Protein AF-A0A950Q4M3-F1 (afdb_monomer_lite)

Foldseek 3Di:
DDDDDLVPDDPLVNVLVVLPPQKDKDKDKDKDKDKDWDDPCPPQVQWDKTKIWIWMWIKIKIFIAGNNDGSDIDIDTGRIDIDIDIDGPNPPPVVVVVVVVVVVVVVPDD

pLDDT: mean 78.78, std 18.36, range [37.31, 98.12]

Radius of gyration: 25.43 Å; chains: 1; bounding box: 55×51×55 Å

Sequence (110 aa):
RESIKYDTLAKPVRDCIEAQERCQAYVFHPGRLTTTRSGDFFMDFLGFNRVTTDVGWSADIVFLVQDNKVVYKVISGKPYIAEVHNVRQPLGPLQDFSNAIAAASMGAKL

Structure (mmCIF, N/CA/C/O backbone):
data_AF-A0A950Q4M3-F1
#
_entry.id   AF-A0A950Q4M3-F1
#
loop_
_atom_site.group_PDB
_atom_site.id
_atom_site.type_symbol
_atom_site.label_atom_id
_atom_site.label_alt_id
_atom_site.label_comp_id
_atom_site.label_asym_id
_atom_site.label_entity_id
_atom_site.label_seq_id
_atom_site.pdbx_PDB_ins_code
_atom_site.Cartn_x
_atom_site.Cartn_y
_atom_site.Cartn_z
_atom_site.occupancy
_atom_site.B_iso_or_equiv
_atom_site.auth_seq_id
_atom_site.auth_comp_id
_atom_site.auth_asym_id
_atom_site.auth_atom_id
_atom_site.pdbx_PDB_model_num
ATOM 1 N N . ARG A 1 1 ? -12.501 18.259 -6.088 1.00 51.25 1 ARG A N 1
ATOM 2 C CA . ARG A 1 1 ? -12.200 17.087 -5.233 1.00 51.25 1 ARG A CA 1
ATOM 3 C C . ARG A 1 1 ? -13.484 16.756 -4.497 1.00 51.25 1 ARG A C 1
ATOM 5 O O . ARG A 1 1 ? -13.922 17.595 -3.723 1.00 51.25 1 ARG A O 1
ATOM 12 N N . GLU A 1 2 ? -14.121 15.629 -4.798 1.00 72.94 2 GLU A N 1
ATOM 13 C CA . GLU A 1 2 ? -15.258 15.161 -4.000 1.00 72.94 2 GLU A CA 1
ATOM 14 C C . GLU A 1 2 ? -14.753 14.707 -2.628 1.00 72.94 2 GLU A C 1
ATOM 16 O O . GLU A 1 2 ? -13.717 14.046 -2.532 1.00 72.94 2 GLU A O 1
ATOM 21 N N . SER A 1 3 ? -15.438 15.118 -1.563 1.00 77.81 3 SER A N 1
ATOM 22 C CA . SER A 1 3 ? -15.170 14.632 -0.214 1.00 77.81 3 SER A CA 1
ATOM 23 C C . SER A 1 3 ? -15.847 13.278 -0.027 1.00 77.81 3 SER A C 1
ATOM 25 O O . SER A 1 3 ? -17.038 13.117 -0.296 1.00 77.81 3 SER A O 1
ATOM 27 N N . ILE A 1 4 ? -15.089 12.288 0.441 1.00 84.75 4 ILE A N 1
ATOM 28 C CA . ILE A 1 4 ? -15.653 10.988 0.808 1.00 84.75 4 ILE A CA 1
ATOM 29 C C . ILE A 1 4 ? -16.445 11.180 2.103 1.00 84.75 4 ILE A C 1
ATOM 31 O O . ILE A 1 4 ? -15.909 11.688 3.090 1.00 84.75 4 ILE A O 1
ATOM 35 N N . LYS A 1 5 ? -17.724 10.798 2.099 1.00 92.12 5 LYS A N 1
ATOM 36 C CA . LYS A 1 5 ? -18.571 10.884 3.292 1.00 92.12 5 LYS A CA 1
ATOM 37 C C . LYS A 1 5 ? -18.307 9.699 4.223 1.00 92.12 5 LYS A C 1
ATOM 39 O O . LYS A 1 5 ? -18.087 8.580 3.763 1.00 92.12 5 LYS A O 1
ATOM 44 N N . TYR A 1 6 ? -18.350 9.937 5.531 1.00 91.25 6 TYR A N 1
ATOM 45 C CA . TYR A 1 6 ? -18.034 8.924 6.545 1.00 91.25 6 TYR A CA 1
ATOM 46 C C . TYR A 1 6 ? -18.919 7.670 6.450 1.00 91.25 6 TYR A C 1
ATOM 48 O O . TYR A 1 6 ? -18.431 6.547 6.544 1.00 91.25 6 TYR A O 1
ATOM 56 N N . ASP A 1 7 ? -20.213 7.851 6.202 1.00 92.00 7 ASP A N 1
ATOM 57 C CA . ASP A 1 7 ? -21.213 6.790 6.055 1.00 92.00 7 ASP A CA 1
ATOM 58 C C . ASP A 1 7 ? -20.939 5.853 4.867 1.00 92.00 7 ASP A C 1
ATOM 60 O O . ASP A 1 7 ? -21.266 4.667 4.927 1.00 92.00 7 ASP A O 1
ATOM 64 N N . THR A 1 8 ? -20.274 6.355 3.823 1.00 94.69 8 THR A N 1
ATOM 65 C CA . THR A 1 8 ? -19.902 5.567 2.635 1.00 94.69 8 THR A CA 1
ATOM 66 C C . THR A 1 8 ? -18.668 4.688 2.831 1.00 94.69 8 THR A C 1
ATOM 68 O O . THR A 1 8 ? -18.412 3.800 2.017 1.00 94.69 8 THR A O 1
ATOM 71 N N . LEU A 1 9 ? -17.904 4.891 3.909 1.00 93.69 9 LEU A N 1
ATOM 72 C CA . LEU A 1 9 ? -16.736 4.065 4.214 1.00 93.69 9 LEU A CA 1
ATOM 73 C C . LEU A 1 9 ? -17.161 2.634 4.547 1.00 93.69 9 LEU A C 1
ATOM 75 O O . LEU A 1 9 ? -18.226 2.411 5.115 1.00 93.69 9 LEU A O 1
ATOM 79 N N . ALA A 1 10 ? -16.311 1.649 4.258 1.00 94.50 10 ALA A N 1
ATOM 80 C CA . ALA A 1 10 ? -16.569 0.275 4.679 1.00 94.50 10 ALA A CA 1
ATOM 81 C C . ALA A 1 10 ? -16.706 0.198 6.211 1.00 94.50 10 ALA A C 1
ATOM 83 O O . ALA A 1 10 ? -15.979 0.875 6.939 1.00 94.50 10 ALA A O 1
ATOM 84 N N . LYS A 1 11 ? -17.610 -0.655 6.713 1.00 96.12 11 LYS A N 1
ATOM 85 C CA . LYS A 1 11 ? -17.865 -0.782 8.159 1.00 96.12 11 LYS A CA 1
ATOM 86 C C . LYS A 1 11 ? -16.577 -0.960 8.992 1.00 96.12 11 LYS A C 1
ATOM 88 O O . LYS A 1 11 ? -16.423 -0.197 9.938 1.00 96.12 11 LYS A O 1
ATOM 93 N N . PRO A 1 12 ? -15.618 -1.837 8.625 1.00 95.62 12 PRO A N 1
ATOM 94 C CA . PRO A 1 12 ? -14.378 -1.993 9.393 1.00 95.62 12 PRO A CA 1
ATOM 95 C C . PRO A 1 12 ? -13.512 -0.726 9.458 1.00 95.62 12 PRO A C 1
ATOM 97 O O . PRO A 1 12 ? -12.764 -0.535 10.410 1.00 95.62 12 PRO A O 1
ATOM 100 N N . VAL A 1 13 ? -13.606 0.152 8.453 1.00 96.50 13 VAL A N 1
ATOM 101 C CA . VAL A 1 13 ? -12.895 1.438 8.438 1.00 96.50 13 VAL A CA 1
ATOM 102 C C . VAL A 1 13 ? -13.523 2.397 9.444 1.00 96.50 13 VAL A C 1
ATOM 104 O O . VAL A 1 13 ? -12.802 3.025 10.211 1.00 96.50 13 VAL A O 1
ATOM 107 N N . ARG A 1 14 ? -14.859 2.475 9.481 1.00 96.88 14 ARG A N 1
ATOM 108 C CA . ARG A 1 14 ? -15.586 3.276 10.479 1.00 96.88 14 ARG A CA 1
ATOM 109 C C . ARG A 1 14 ? -15.318 2.776 11.897 1.00 96.88 14 ARG A C 1
ATOM 111 O O . ARG A 1 14 ? -14.915 3.558 12.748 1.00 96.88 14 ARG A O 1
ATOM 118 N N . ASP A 1 15 ? -15.424 1.462 12.106 1.00 96.50 15 ASP A N 1
ATOM 119 C CA . ASP A 1 15 ? -15.143 0.825 13.398 1.00 96.50 15 ASP A CA 1
ATOM 120 C C . ASP A 1 15 ? -13.703 1.128 13.875 1.00 96.50 15 ASP A C 1
ATOM 122 O O . ASP A 1 15 ? -13.469 1.379 15.055 1.00 96.50 15 ASP A O 1
ATOM 126 N N . CYS A 1 16 ? -12.728 1.140 12.956 1.00 96.62 16 CYS A N 1
ATOM 127 C CA . CYS A 1 16 ? -11.338 1.491 13.251 1.00 96.62 16 CYS A CA 1
ATOM 128 C C . CYS A 1 16 ? -11.174 2.969 13.646 1.00 96.62 16 CYS A C 1
ATOM 130 O O . CYS A 1 16 ? -10.477 3.265 14.614 1.00 96.62 16 CYS A O 1
ATOM 132 N N . ILE A 1 17 ? -11.841 3.890 12.939 1.00 96.06 17 ILE A N 1
ATOM 133 C CA . ILE A 1 17 ? -11.838 5.325 13.269 1.00 96.06 17 ILE A CA 1
ATOM 134 C C . ILE A 1 17 ? -12.428 5.552 14.670 1.00 96.06 17 ILE A C 1
ATOM 136 O O . ILE A 1 17 ? -11.858 6.294 15.468 1.00 96.06 17 ILE A O 1
ATOM 140 N N . GLU A 1 18 ? -13.529 4.873 14.996 1.00 96.56 18 GLU A N 1
ATOM 141 C CA . GLU A 1 18 ? -14.175 4.934 16.315 1.00 96.56 18 GLU A CA 1
ATOM 142 C C . GLU A 1 18 ? -13.318 4.318 17.431 1.00 96.56 18 GLU A C 1
ATOM 144 O O . GLU A 1 18 ? -13.389 4.750 18.580 1.00 96.56 18 GLU A O 1
ATOM 149 N N . ALA A 1 19 ? -12.478 3.332 17.107 1.00 96.94 19 ALA A N 1
ATOM 150 C CA . ALA A 1 19 ? -11.594 2.668 18.060 1.00 96.94 19 ALA A CA 1
ATOM 151 C C . ALA A 1 19 ? -10.345 3.479 18.449 1.00 96.94 19 ALA A C 1
ATOM 153 O O . ALA A 1 19 ? -9.673 3.103 19.415 1.00 96.94 19 ALA A O 1
ATOM 154 N N . GLN A 1 20 ? -10.055 4.575 17.738 1.00 95.50 20 GLN A N 1
ATOM 155 C CA . GLN A 1 20 ? -8.952 5.499 18.022 1.00 95.50 20 GLN A CA 1
ATOM 156 C C . GLN A 1 20 ? -7.610 4.765 18.201 1.00 95.50 20 GLN A C 1
ATOM 158 O O . GLN A 1 20 ? -7.216 3.997 17.331 1.00 95.50 20 GLN A O 1
ATOM 163 N N . GLU A 1 21 ? -6.913 4.959 19.325 1.00 96.31 21 GLU A N 1
ATOM 164 C CA . GLU A 1 21 ? -5.575 4.405 19.591 1.00 96.31 21 GLU A CA 1
ATOM 165 C C . GLU A 1 21 ? -5.509 2.872 19.543 1.00 96.31 21 GLU A C 1
ATOM 167 O O . GLU A 1 21 ? -4.439 2.304 19.316 1.00 96.31 21 GLU A O 1
ATOM 172 N N . ARG A 1 22 ? -6.650 2.187 19.712 1.00 97.00 22 ARG A N 1
ATOM 173 C CA . ARG A 1 22 ? -6.726 0.724 19.595 1.00 97.00 22 ARG A CA 1
ATOM 174 C C . ARG A 1 22 ? -6.675 0.233 18.153 1.00 97.00 22 ARG A C 1
ATOM 176 O O . ARG A 1 22 ? -6.523 -0.970 17.949 1.00 97.00 22 ARG A O 1
ATOM 183 N N . CYS A 1 23 ? -6.825 1.121 17.169 1.00 97.88 23 CYS A N 1
ATOM 184 C CA . CYS A 1 23 ? -6.710 0.786 15.759 1.00 97.88 23 CYS A CA 1
ATOM 185 C C . CYS A 1 23 ? -5.598 1.585 15.073 1.00 97.88 23 CYS A C 1
ATOM 187 O O . CYS A 1 23 ? -5.589 2.813 15.073 1.00 97.88 23 CYS A O 1
ATOM 189 N N . GLN A 1 24 ? -4.667 0.876 14.440 1.00 97.62 24 GLN A N 1
ATOM 190 C CA . GLN A 1 24 ? -3.540 1.464 13.725 1.00 97.62 24 GLN A CA 1
ATOM 191 C C . GLN A 1 24 ? -3.597 1.110 12.242 1.00 97.62 24 GLN A C 1
ATOM 193 O O . GLN A 1 24 ? -3.908 -0.023 11.866 1.00 97.62 24 GLN A O 1
ATOM 198 N N . ALA A 1 25 ? -3.277 2.087 11.395 1.00 96.44 25 ALA A N 1
ATOM 199 C CA . ALA A 1 25 ? -3.130 1.886 9.962 1.00 96.44 25 ALA A CA 1
ATOM 200 C C . ALA A 1 25 ? -1.653 1.673 9.613 1.00 96.44 25 ALA A C 1
ATOM 202 O O . ALA A 1 25 ? -0.813 2.522 9.908 1.00 96.44 25 ALA A O 1
ATOM 203 N N . TYR A 1 26 ? -1.347 0.567 8.941 1.00 97.19 26 TYR A N 1
ATOM 204 C CA . TYR A 1 26 ? -0.032 0.306 8.366 1.00 97.19 26 TYR A CA 1
ATOM 205 C C . TYR A 1 26 ? -0.104 0.453 6.853 1.00 97.19 26 TYR A C 1
ATOM 207 O O . TYR A 1 26 ? -0.957 -0.163 6.209 1.00 97.19 26 TYR A O 1
ATOM 215 N N . VAL A 1 27 ? 0.797 1.257 6.296 1.00 96.62 27 VAL A N 1
ATOM 216 C CA . VAL A 1 27 ? 0.864 1.543 4.862 1.00 96.62 27 VAL A CA 1
ATOM 217 C C . VAL A 1 27 ? 2.193 1.039 4.315 1.00 96.62 27 VAL A C 1
ATOM 219 O O . VAL A 1 27 ? 3.248 1.332 4.875 1.00 96.62 27 VAL A O 1
ATOM 222 N N . PHE A 1 28 ? 2.140 0.283 3.222 1.00 96.81 28 PHE A N 1
ATOM 223 C CA . PHE A 1 28 ? 3.311 -0.262 2.545 1.00 96.81 28 PHE A CA 1
ATOM 224 C C . PHE A 1 28 ? 3.277 0.092 1.062 1.00 96.81 28 PHE A C 1
ATOM 226 O O . PHE A 1 28 ? 2.231 -0.002 0.420 1.00 96.81 28 PHE A O 1
ATOM 233 N N . HIS A 1 29 ? 4.453 0.405 0.520 1.00 96.50 29 HIS A N 1
ATOM 234 C CA . HIS A 1 29 ? 4.657 0.717 -0.895 1.00 96.50 29 HIS A CA 1
ATOM 235 C C . HIS A 1 29 ? 5.719 -0.205 -1.521 1.00 96.50 29 HIS A C 1
ATOM 237 O O . HIS A 1 29 ? 6.781 0.270 -1.933 1.00 96.50 29 HIS A O 1
ATOM 243 N N . PRO A 1 30 ? 5.532 -1.540 -1.522 1.00 95.25 30 PRO A N 1
ATOM 244 C CA . PRO A 1 30 ? 6.492 -2.435 -2.148 1.00 95.25 30 PRO A CA 1
ATOM 245 C C . PRO A 1 30 ? 6.473 -2.275 -3.669 1.00 95.25 30 PRO A C 1
ATOM 247 O O . PRO A 1 30 ? 5.431 -2.128 -4.302 1.00 95.25 30 PRO A O 1
ATOM 250 N N . GLY A 1 31 ? 7.643 -2.371 -4.28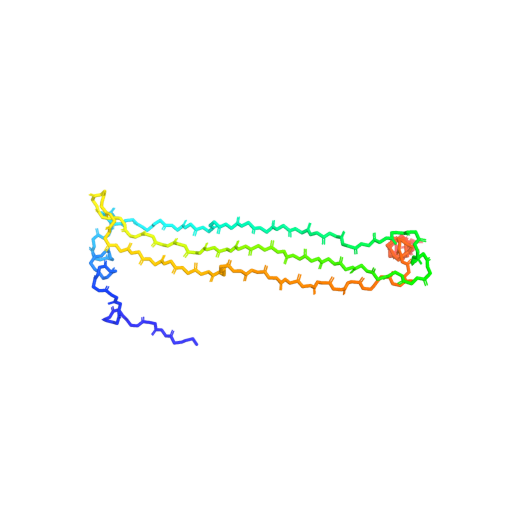0 1.00 92.81 31 GLY A N 1
ATOM 251 C CA . GLY A 1 31 ? 7.762 -2.360 -5.725 1.00 92.81 31 GLY A CA 1
ATOM 252 C C . GLY A 1 31 ? 9.165 -2.722 -6.158 1.00 92.81 31 GLY A C 1
ATOM 253 O O . GLY A 1 31 ? 10.119 -2.655 -5.380 1.00 92.81 31 GLY A O 1
ATOM 254 N N . ARG A 1 32 ? 9.286 -3.116 -7.421 1.00 91.62 32 ARG A N 1
ATOM 255 C CA . ARG A 1 32 ? 10.572 -3.334 -8.067 1.00 91.62 32 ARG A CA 1
ATOM 256 C C . ARG A 1 32 ? 10.513 -2.766 -9.468 1.00 91.62 32 ARG A C 1
ATOM 258 O O . ARG A 1 32 ? 9.711 -3.217 -10.278 1.00 91.62 32 ARG A O 1
ATOM 265 N N . LEU A 1 33 ? 11.407 -1.827 -9.745 1.00 89.69 33 LEU A N 1
ATOM 266 C CA . LEU A 1 33 ? 11.654 -1.302 -11.078 1.00 89.69 33 LEU A CA 1
ATOM 267 C C . LEU A 1 33 ? 13.052 -1.737 -11.511 1.00 89.69 33 LEU A C 1
ATOM 269 O O . LEU A 1 33 ? 13.996 -1.704 -10.722 1.00 89.69 33 LEU A O 1
ATOM 273 N N . THR A 1 34 ? 13.179 -2.216 -12.738 1.00 84.19 34 THR A N 1
ATOM 274 C CA . THR A 1 34 ? 14.453 -2.568 -13.357 1.00 84.19 34 THR A CA 1
ATOM 275 C C . THR A 1 34 ? 14.580 -1.786 -14.646 1.00 84.19 34 THR A C 1
ATOM 277 O O . THR A 1 34 ? 13.784 -1.946 -15.569 1.00 84.19 34 THR A O 1
ATOM 280 N N . THR A 1 35 ? 15.603 -0.946 -14.689 1.00 79.62 35 THR A N 1
ATOM 281 C CA . THR A 1 35 ? 15.923 -0.115 -15.840 1.00 79.62 35 THR A CA 1
ATOM 282 C C . THR A 1 35 ? 16.968 -0.824 -16.684 1.00 79.62 35 THR A C 1
ATOM 284 O O . THR A 1 35 ? 18.083 -1.076 -16.227 1.00 79.62 35 THR A O 1
ATOM 287 N N . THR A 1 36 ? 16.623 -1.141 -17.927 1.00 74.62 36 THR A N 1
ATOM 288 C CA . THR A 1 36 ? 17.568 -1.684 -18.907 1.00 74.62 36 THR A CA 1
ATOM 289 C C . THR A 1 36 ? 17.871 -0.624 -19.954 1.00 74.62 36 THR A C 1
ATOM 291 O O . THR A 1 36 ? 16.974 -0.060 -20.581 1.00 74.62 36 THR A O 1
ATOM 294 N N . ARG A 1 37 ? 19.158 -0.315 -20.131 1.00 65.62 37 ARG A N 1
ATOM 295 C CA . ARG A 1 37 ? 19.620 0.599 -21.177 1.00 65.62 37 ARG A CA 1
ATOM 296 C C . ARG A 1 37 ? 19.982 -0.226 -22.402 1.00 65.62 37 ARG A C 1
ATOM 298 O O . ARG A 1 37 ? 20.965 -0.959 -22.369 1.00 65.62 37 ARG A O 1
ATOM 305 N N . SER A 1 38 ? 19.208 -0.080 -23.471 1.00 61.06 38 SER A N 1
ATOM 306 C CA . SER A 1 38 ? 19.539 -0.672 -24.765 1.00 61.06 38 SER A CA 1
ATOM 307 C C . SER A 1 38 ? 20.219 0.390 -25.624 1.00 61.06 38 SER A C 1
ATOM 309 O O . SER A 1 38 ? 19.638 1.436 -25.911 1.00 61.06 38 SER A O 1
ATOM 311 N N . GLY A 1 39 ? 21.478 0.156 -25.988 1.00 55.88 39 GLY A N 1
ATOM 312 C CA . GLY A 1 39 ? 22.234 1.042 -26.867 1.00 55.88 39 GLY A CA 1
ATOM 313 C C . GLY A 1 39 ? 23.606 0.465 -27.181 1.00 55.88 39 GLY A C 1
ATOM 314 O O . GLY A 1 39 ? 24.450 0.362 -26.292 1.00 55.88 39 GLY A O 1
ATOM 315 N N . ASP A 1 40 ? 23.810 0.097 -28.442 1.00 55.72 40 ASP A N 1
ATOM 316 C CA . ASP A 1 40 ? 25.115 -0.257 -28.984 1.00 55.72 40 ASP A CA 1
ATOM 317 C C . ASP A 1 40 ? 25.890 1.049 -29.202 1.00 55.72 40 ASP A C 1
ATOM 319 O O . ASP A 1 40 ? 25.688 1.770 -30.178 1.00 55.72 40 ASP A O 1
ATOM 323 N N . PHE A 1 41 ? 26.702 1.433 -28.216 1.00 52.31 41 PHE A N 1
ATOM 324 C CA . PHE A 1 41 ? 27.418 2.714 -28.204 1.00 52.31 41 PHE A CA 1
ATOM 325 C C . PHE A 1 41 ? 28.327 2.930 -29.429 1.00 52.31 41 PHE A C 1
ATOM 327 O O . PHE A 1 41 ? 28.725 4.067 -29.676 1.00 52.31 41 PHE A O 1
ATOM 334 N N . PHE A 1 42 ? 28.664 1.878 -30.184 1.00 52.75 42 PHE A N 1
ATOM 335 C CA . PHE A 1 42 ? 29.642 1.951 -31.270 1.00 52.75 42 PHE A CA 1
ATOM 336 C C . PHE A 1 42 ? 29.038 2.139 -32.669 1.00 52.75 42 PHE A C 1
ATOM 338 O O . PHE A 1 42 ? 29.709 2.722 -33.517 1.00 52.75 42 PHE A O 1
ATOM 345 N N . MET A 1 43 ? 27.787 1.737 -32.921 1.00 52.66 43 MET A N 1
ATOM 346 C CA . MET A 1 43 ? 27.171 1.871 -34.258 1.00 52.66 43 MET A CA 1
ATOM 347 C C . MET A 1 43 ? 26.450 3.213 -34.490 1.00 52.66 43 MET A C 1
ATOM 349 O O . MET A 1 43 ? 26.140 3.540 -35.630 1.00 52.66 43 MET A O 1
ATOM 353 N N . ASP A 1 44 ? 26.246 4.016 -33.438 1.00 49.44 44 ASP A N 1
ATOM 354 C CA . ASP A 1 44 ? 25.409 5.233 -33.460 1.00 49.44 44 ASP A CA 1
ATOM 355 C C . ASP A 1 44 ? 26.156 6.526 -33.065 1.00 49.44 44 ASP A C 1
ATOM 357 O O . ASP A 1 44 ? 25.536 7.541 -32.733 1.00 49.44 44 ASP A O 1
ATOM 361 N N . PHE A 1 45 ? 27.494 6.547 -33.128 1.00 53.50 45 PHE A N 1
ATOM 362 C CA . PHE A 1 45 ? 28.317 7.701 -32.707 1.00 53.50 45 PHE A CA 1
ATOM 363 C C . PHE A 1 45 ? 28.081 9.000 -33.519 1.00 53.50 45 PHE A C 1
ATOM 365 O O . PHE A 1 45 ? 28.691 10.029 -33.243 1.00 53.50 45 PHE A O 1
ATOM 372 N N . LEU A 1 46 ? 27.163 8.988 -34.492 1.00 57.22 46 LEU A N 1
ATOM 373 C CA . LEU A 1 46 ? 26.740 10.152 -35.275 1.00 57.22 46 LEU A CA 1
ATOM 374 C C . LEU A 1 46 ? 25.251 10.541 -35.068 1.00 57.22 46 LEU A C 1
ATOM 376 O O . LEU A 1 46 ? 24.773 11.440 -35.754 1.00 57.22 46 LEU A O 1
ATOM 380 N N . GLY A 1 47 ? 24.509 9.915 -34.133 1.00 52.97 47 GLY A N 1
ATOM 381 C CA . GLY A 1 47 ? 23.046 10.088 -34.011 1.00 52.97 47 GLY A CA 1
ATOM 382 C C . GLY A 1 47 ? 22.412 9.713 -32.660 1.00 52.97 47 GLY A C 1
ATOM 383 O O . GLY A 1 47 ? 21.378 9.055 -32.634 1.00 52.97 47 GLY A O 1
ATOM 384 N N . PHE A 1 48 ? 23.021 10.142 -31.550 1.00 58.47 48 PHE A N 1
ATOM 385 C CA . PHE A 1 48 ? 22.684 9.912 -30.129 1.00 58.47 48 PHE A CA 1
ATOM 386 C C . PHE A 1 48 ? 21.191 9.718 -29.743 1.00 58.47 48 PHE A C 1
ATOM 388 O O . PHE A 1 48 ? 20.553 10.603 -29.157 1.00 58.47 48 PHE A O 1
ATOM 395 N N . ASN A 1 49 ? 20.658 8.514 -29.963 1.00 58.31 49 ASN A N 1
ATOM 396 C CA . ASN A 1 49 ? 19.382 8.050 -29.415 1.00 58.31 49 ASN A CA 1
ATOM 397 C C . ASN A 1 49 ? 19.650 7.110 -28.228 1.00 58.31 49 ASN A C 1
ATOM 399 O O . ASN A 1 49 ? 20.274 6.064 -28.378 1.00 58.31 49 ASN A O 1
ATOM 403 N N . ARG A 1 50 ? 19.179 7.461 -27.027 1.00 62.75 50 ARG A N 1
ATOM 404 C CA . ARG A 1 50 ? 19.235 6.597 -25.839 1.00 62.75 50 ARG A CA 1
ATOM 405 C C . ARG A 1 50 ? 17.850 6.004 -25.601 1.00 62.75 50 ARG A C 1
ATOM 407 O O . ARG A 1 50 ? 16.926 6.738 -25.261 1.00 62.75 50 ARG A O 1
ATOM 414 N N . VAL A 1 51 ? 17.719 4.687 -25.762 1.00 64.44 51 VAL A N 1
ATOM 415 C CA . VAL A 1 51 ? 16.502 3.952 -25.397 1.00 64.44 51 VAL A CA 1
ATOM 416 C C . VAL A 1 51 ? 16.701 3.337 -24.017 1.00 64.44 51 VAL A C 1
ATOM 418 O O . VAL A 1 51 ? 17.564 2.481 -23.808 1.00 64.44 51 VAL A O 1
ATOM 421 N N . THR A 1 52 ? 15.899 3.790 -23.066 1.00 70.88 52 THR A N 1
ATOM 422 C CA . THR A 1 52 ? 15.832 3.230 -21.720 1.00 70.88 52 THR A CA 1
ATOM 423 C C . THR A 1 52 ? 14.485 2.539 -21.570 1.00 70.88 52 THR A C 1
ATOM 425 O O . THR A 1 52 ? 13.454 3.161 -21.809 1.00 70.88 52 THR A O 1
ATOM 428 N N . THR A 1 53 ? 14.486 1.267 -21.185 1.00 76.88 53 THR A N 1
ATOM 429 C CA . THR A 1 53 ? 13.257 0.513 -20.923 1.00 76.88 53 THR A CA 1
ATOM 430 C C . THR A 1 53 ? 13.173 0.203 -19.438 1.00 76.88 53 THR A C 1
ATOM 432 O O . THR A 1 53 ? 14.014 -0.527 -18.903 1.00 76.88 53 THR A O 1
ATOM 435 N N . ASP A 1 54 ? 12.143 0.736 -18.793 1.00 81.88 54 ASP A N 1
ATOM 436 C CA . ASP A 1 54 ? 11.812 0.487 -17.398 1.00 81.88 54 ASP A CA 1
ATOM 437 C C . ASP A 1 54 ? 10.749 -0.605 -17.317 1.00 81.88 54 ASP A C 1
ATOM 439 O O . ASP A 1 54 ? 9.634 -0.445 -17.816 1.00 81.88 54 ASP A O 1
ATOM 443 N N . VAL A 1 55 ? 11.097 -1.727 -16.685 1.00 87.38 55 VAL A N 1
ATOM 444 C CA . VAL A 1 55 ? 10.186 -2.854 -16.464 1.00 87.38 55 VAL A CA 1
ATOM 445 C C . VAL A 1 55 ? 10.049 -3.110 -14.973 1.00 87.38 55 VAL A C 1
ATOM 447 O O . VAL A 1 55 ? 11.044 -3.134 -14.247 1.00 87.38 55 VAL A O 1
ATOM 450 N N . GLY A 1 56 ? 8.834 -3.323 -14.481 1.00 92.12 56 GLY A N 1
ATOM 451 C CA . GLY A 1 56 ? 8.647 -3.551 -13.055 1.00 92.12 56 GLY A CA 1
ATOM 452 C C . GLY A 1 56 ? 7.219 -3.791 -12.610 1.00 92.12 56 GLY A C 1
ATOM 453 O O . GLY A 1 56 ? 6.329 -4.055 -13.412 1.00 92.12 56 GLY A O 1
ATOM 454 N N . TRP A 1 57 ? 7.023 -3.687 -11.303 1.00 94.62 57 TRP A N 1
ATOM 455 C CA . TRP A 1 57 ? 5.722 -3.702 -10.647 1.00 94.62 57 TRP A CA 1
ATOM 456 C C . TRP A 1 57 ? 5.763 -2.825 -9.395 1.00 94.62 57 TRP A C 1
ATOM 458 O O . TRP A 1 57 ? 6.824 -2.597 -8.806 1.00 94.62 57 TRP A O 1
ATOM 468 N N . SER A 1 58 ? 4.600 -2.349 -8.973 1.00 95.69 58 SER A N 1
ATOM 469 C CA . SER A 1 58 ? 4.415 -1.635 -7.712 1.00 95.69 58 SER A CA 1
ATOM 470 C C . SER A 1 58 ? 3.096 -2.039 -7.068 1.00 95.69 58 SER A C 1
ATOM 472 O O . SER A 1 58 ? 2.135 -2.380 -7.760 1.00 95.69 58 SER A O 1
ATOM 474 N N . ALA A 1 59 ? 3.041 -1.997 -5.744 1.00 95.62 59 ALA A N 1
ATOM 475 C CA . ALA A 1 59 ? 1.819 -2.180 -4.986 1.00 95.62 59 ALA A CA 1
ATOM 476 C C . ALA A 1 59 ? 1.714 -1.153 -3.856 1.00 95.62 59 ALA A C 1
ATOM 478 O O . ALA A 1 59 ? 2.712 -0.769 -3.254 1.00 95.62 59 ALA A O 1
ATOM 479 N N . ASP A 1 60 ? 0.482 -0.753 -3.565 1.00 96.81 60 ASP A N 1
ATOM 480 C CA . ASP A 1 60 ? 0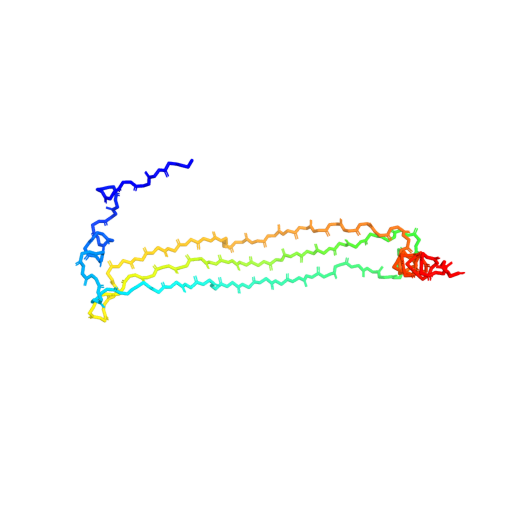.106 0.107 -2.450 1.00 96.81 60 ASP A CA 1
ATOM 481 C C . ASP A 1 60 ? -0.826 -0.691 -1.545 1.00 96.81 60 ASP A C 1
ATOM 483 O O . ASP A 1 60 ? -1.911 -1.114 -1.963 1.00 96.81 60 ASP A O 1
ATOM 487 N N . ILE A 1 61 ? -0.383 -0.938 -0.317 1.00 97.25 61 ILE A N 1
ATOM 488 C CA . ILE A 1 61 ? -1.059 -1.814 0.636 1.00 97.25 61 ILE A CA 1
ATOM 489 C C . ILE A 1 61 ? -1.384 -1.018 1.891 1.00 97.25 61 ILE A C 1
ATOM 491 O O . ILE A 1 61 ? -0.509 -0.381 2.470 1.00 97.25 61 ILE A O 1
ATOM 495 N N . VAL A 1 62 ? -2.630 -1.110 2.345 1.00 97.38 62 VAL A N 1
ATOM 496 C CA . VAL A 1 62 ? -3.088 -0.546 3.615 1.00 97.38 62 VAL A CA 1
ATOM 497 C C . VAL A 1 62 ? -3.714 -1.654 4.448 1.00 97.38 62 VAL A C 1
ATOM 499 O O . VAL A 1 62 ? -4.648 -2.316 3.992 1.00 97.38 62 VAL A O 1
ATOM 502 N N . PHE A 1 63 ? -3.235 -1.827 5.677 1.00 98.06 63 PHE A N 1
ATOM 503 C CA . PHE A 1 63 ? -3.858 -2.677 6.688 1.00 98.06 63 PHE A CA 1
ATOM 504 C C . PHE A 1 63 ? -4.378 -1.829 7.838 1.00 98.06 63 PHE A C 1
ATOM 506 O O . PHE A 1 63 ? -3.650 -0.988 8.357 1.00 98.06 63 PHE A O 1
ATOM 513 N N . LEU A 1 64 ? -5.611 -2.089 8.268 1.00 98.12 64 LEU A N 1
ATOM 514 C CA . LEU A 1 64 ? -6.116 -1.606 9.550 1.00 98.12 64 LEU A CA 1
ATOM 515 C C . LEU A 1 64 ? -5.990 -2.740 10.558 1.00 98.12 64 LEU A C 1
ATOM 517 O O . LEU A 1 64 ? -6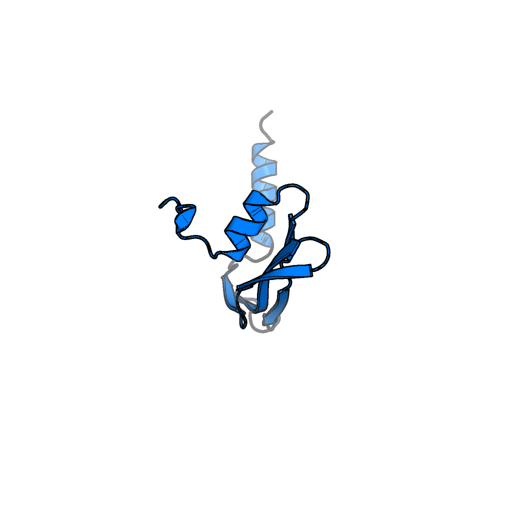.503 -3.837 10.320 1.00 98.12 64 LEU A O 1
ATOM 521 N N . VAL A 1 65 ? -5.289 -2.483 11.655 1.00 98.06 65 VAL A N 1
ATOM 522 C CA . VAL A 1 65 ? -5.023 -3.451 12.714 1.00 98.06 65 VAL A CA 1
ATOM 523 C C . VAL A 1 65 ? -5.647 -2.945 13.999 1.00 98.06 65 VAL A C 1
ATOM 525 O O . VAL A 1 65 ? -5.246 -1.903 14.503 1.00 98.06 65 VAL A O 1
ATOM 528 N N . GLN A 1 66 ? -6.600 -3.700 14.532 1.00 97.62 66 GLN A N 1
ATOM 529 C CA . GLN A 1 66 ? -7.229 -3.432 15.818 1.00 97.62 66 GLN A CA 1
ATOM 530 C C . GLN A 1 66 ? -6.923 -4.586 16.766 1.00 97.62 66 GLN A C 1
ATOM 532 O O . GLN A 1 66 ? -7.131 -5.742 16.397 1.00 97.62 66 GLN A O 1
ATOM 537 N N . ASP A 1 67 ? -6.416 -4.285 17.963 1.00 95.62 67 ASP A N 1
ATOM 538 C CA . ASP A 1 67 ? -6.130 -5.287 19.003 1.00 95.62 67 ASP A CA 1
ATOM 539 C C . ASP A 1 67 ? -5.328 -6.496 18.451 1.00 95.62 67 ASP A C 1
ATOM 541 O O . ASP A 1 67 ? -5.697 -7.662 18.610 1.00 95.62 67 ASP A O 1
ATOM 545 N N . ASN A 1 68 ? -4.247 -6.192 17.714 1.00 94.62 68 ASN A N 1
ATOM 546 C CA . ASN A 1 68 ? -3.351 -7.145 17.037 1.00 94.62 68 ASN A CA 1
ATOM 547 C C . ASN A 1 68 ? -3.994 -8.009 15.932 1.00 94.62 68 ASN A C 1
ATOM 549 O O . ASN A 1 68 ? -3.394 -8.994 15.494 1.00 94.62 68 ASN A O 1
ATOM 553 N N . LYS A 1 69 ? -5.179 -7.645 15.431 1.00 96.56 69 LYS A N 1
ATOM 554 C CA . LYS A 1 69 ? -5.862 -8.341 14.330 1.00 96.56 69 LYS A CA 1
ATOM 555 C C . LYS A 1 69 ? -6.067 -7.421 13.137 1.00 96.56 69 LYS A C 1
ATOM 557 O O . LYS A 1 69 ? -6.520 -6.292 13.287 1.00 96.56 69 LYS A O 1
ATOM 562 N N . VAL A 1 70 ? -5.786 -7.921 11.934 1.00 97.38 70 VAL A N 1
ATOM 563 C CA . VAL A 1 70 ? -6.097 -7.197 10.693 1.00 97.38 70 VAL A CA 1
ATOM 564 C C . VAL A 1 70 ? -7.612 -7.215 10.483 1.00 97.38 70 VAL A C 1
ATOM 566 O O . VAL A 1 70 ? -8.185 -8.269 10.214 1.00 97.38 70 VAL A O 1
ATOM 569 N N . VAL A 1 71 ? -8.256 -6.055 10.602 1.00 97.56 71 VAL A N 1
ATOM 570 C CA . VAL A 1 71 ? -9.714 -5.890 10.448 1.00 97.56 71 VAL A CA 1
ATOM 571 C C . VAL A 1 71 ? -10.111 -5.407 9.054 1.00 97.56 71 VAL A C 1
ATOM 573 O O . VAL A 1 71 ? -11.251 -5.591 8.632 1.00 97.56 71 VAL A O 1
ATOM 576 N N . TYR A 1 72 ? -9.175 -4.816 8.310 1.00 97.88 72 TYR A N 1
ATOM 577 C CA . TYR A 1 72 ? -9.412 -4.356 6.946 1.00 97.88 72 TYR A CA 1
ATOM 578 C C . TYR A 1 72 ? -8.125 -4.350 6.126 1.00 97.88 72 TYR A C 1
ATOM 580 O O . TYR A 1 72 ? -7.039 -4.126 6.667 1.00 97.88 72 TYR A O 1
ATOM 588 N N . LYS A 1 73 ? -8.255 -4.563 4.813 1.00 97.06 73 LYS A N 1
ATOM 589 C CA . LYS A 1 73 ? -7.143 -4.462 3.869 1.00 97.06 73 LYS A CA 1
ATOM 590 C C . LYS A 1 73 ? -7.569 -3.812 2.560 1.00 97.06 73 LYS A C 1
ATOM 592 O O . LYS A 1 73 ? -8.632 -4.128 2.030 1.00 97.06 73 LYS A O 1
ATOM 597 N N . VAL A 1 74 ? -6.693 -2.979 2.014 1.00 96.62 74 VAL A N 1
ATOM 598 C CA . VAL A 1 74 ? -6.765 -2.487 0.635 1.00 96.62 74 VAL A CA 1
ATOM 599 C C . VAL A 1 74 ? -5.426 -2.771 -0.020 1.00 96.62 74 VAL A C 1
ATOM 601 O O . VAL A 1 74 ? -4.383 -2.498 0.567 1.00 96.62 74 VAL A O 1
ATOM 604 N N . ILE A 1 75 ? -5.457 -3.351 -1.215 1.00 95.50 75 ILE A N 1
ATOM 605 C CA . ILE A 1 75 ? -4.271 -3.610 -2.030 1.00 95.50 75 ILE A CA 1
ATOM 606 C C . ILE A 1 75 ? -4.563 -3.063 -3.420 1.00 95.50 75 ILE A C 1
ATOM 608 O O . ILE A 1 75 ? -5.591 -3.389 -4.011 1.00 95.50 75 ILE A O 1
ATOM 612 N N . SER A 1 76 ? -3.669 -2.226 -3.926 1.00 95.19 76 SER A N 1
ATOM 613 C CA . SER A 1 76 ? -3.728 -1.654 -5.271 1.00 95.19 76 SER A CA 1
ATOM 614 C C . SER A 1 76 ? -2.318 -1.550 -5.860 1.00 95.19 76 SER A C 1
ATOM 616 O O . SER A 1 76 ? -1.374 -2.067 -5.266 1.00 95.19 76 SER A O 1
ATOM 618 N N . GLY A 1 77 ? -2.171 -0.930 -7.030 1.00 93.31 77 GLY A N 1
ATOM 619 C CA . GLY A 1 77 ? -0.880 -0.697 -7.678 1.00 93.31 77 GLY A CA 1
ATOM 620 C C . GLY A 1 77 ? -0.856 -1.135 -9.138 1.00 93.31 77 GLY A C 1
ATOM 621 O O . GLY A 1 77 ? -1.900 -1.296 -9.772 1.00 93.31 77 GLY A O 1
ATOM 622 N N . LYS A 1 78 ? 0.352 -1.317 -9.677 1.00 93.44 78 LYS A N 1
ATOM 623 C CA . LYS A 1 78 ? 0.593 -1.724 -11.063 1.00 93.44 78 LYS A CA 1
ATOM 624 C C . LYS A 1 78 ? 1.288 -3.091 -11.079 1.00 93.44 78 LYS A C 1
ATOM 626 O O . LYS A 1 78 ? 2.479 -3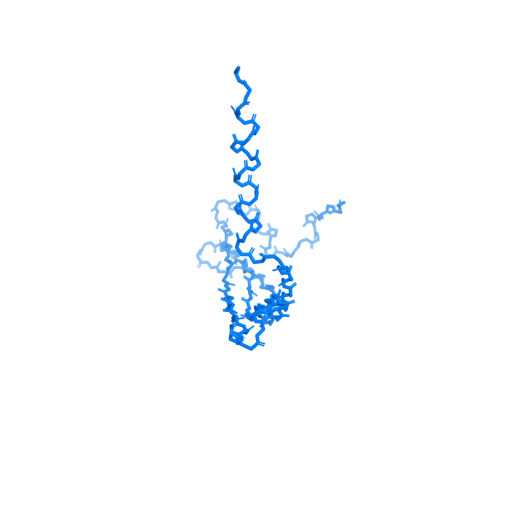.157 -10.777 1.00 93.44 78 LYS A O 1
ATOM 631 N N . PRO A 1 79 ? 0.593 -4.180 -11.462 1.00 89.19 79 PRO A N 1
ATOM 632 C CA . PRO A 1 79 ? 1.205 -5.510 -11.518 1.00 89.19 79 PRO A CA 1
ATOM 633 C C . PRO A 1 79 ? 2.251 -5.625 -12.633 1.00 89.19 79 PRO A C 1
ATOM 635 O O . PRO A 1 79 ? 3.116 -6.493 -12.578 1.00 89.19 79 PRO A O 1
ATOM 638 N N . TYR A 1 80 ? 2.168 -4.751 -13.636 1.00 89.75 80 TYR A N 1
ATOM 639 C CA . TYR A 1 80 ? 3.113 -4.670 -14.734 1.00 89.75 80 TYR A CA 1
ATOM 640 C C . TYR A 1 80 ? 3.326 -3.207 -15.126 1.00 89.75 80 TYR A C 1
ATOM 642 O O . TYR A 1 80 ? 2.372 -2.472 -15.385 1.00 89.75 80 TYR A O 1
ATOM 650 N N . ILE A 1 81 ? 4.588 -2.798 -15.142 1.00 89.75 81 ILE A N 1
ATOM 651 C CA . ILE A 1 81 ? 5.083 -1.504 -15.599 1.00 89.75 81 ILE A CA 1
ATOM 652 C C . ILE A 1 81 ? 6.021 -1.810 -16.759 1.00 89.75 81 ILE A C 1
ATOM 654 O O . ILE A 1 81 ? 6.950 -2.600 -16.596 1.00 89.75 81 ILE A O 1
ATOM 658 N N . ALA A 1 82 ? 5.761 -1.203 -17.911 1.00 83.94 82 ALA A N 1
ATOM 659 C CA . ALA A 1 82 ? 6.644 -1.220 -19.068 1.00 83.94 82 ALA A CA 1
ATOM 660 C C . ALA A 1 82 ? 6.621 0.173 -19.692 1.00 83.94 82 ALA A C 1
ATOM 662 O O . ALA A 1 82 ? 5.678 0.532 -20.396 1.00 83.94 82 ALA A O 1
ATOM 663 N N . GLU A 1 83 ? 7.639 0.968 -19.384 1.00 80.00 83 GLU A N 1
ATOM 664 C CA . GLU A 1 83 ? 7.786 2.328 -19.891 1.00 80.00 83 GLU A CA 1
ATOM 665 C C . GLU A 1 83 ? 9.053 2.412 -20.742 1.00 80.00 83 GLU A C 1
ATOM 667 O O . GLU A 1 83 ? 10.137 2.006 -20.326 1.00 80.00 83 GLU A O 1
ATOM 672 N N . VAL A 1 84 ? 8.906 2.911 -21.969 1.00 74.88 84 VAL A N 1
ATOM 673 C CA . VAL A 1 84 ? 10.019 3.109 -22.899 1.00 74.88 84 VAL A CA 1
ATOM 674 C C . VAL A 1 84 ? 10.305 4.600 -22.971 1.00 74.88 84 VAL A C 1
ATOM 676 O O . VAL A 1 84 ? 9.504 5.374 -23.492 1.00 74.88 84 V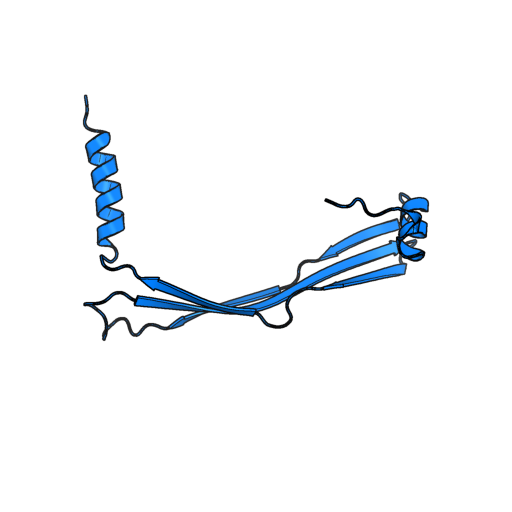AL A O 1
ATOM 679 N N . HIS A 1 85 ? 11.469 4.996 -22.475 1.00 66.12 85 HIS A N 1
ATOM 680 C CA . HIS A 1 85 ? 11.956 6.368 -22.509 1.00 66.12 85 HIS A CA 1
ATOM 681 C C . HIS A 1 85 ? 12.961 6.521 -23.649 1.00 66.12 85 HIS A C 1
ATOM 683 O O . HIS A 1 85 ? 14.031 5.908 -23.644 1.00 66.12 85 HIS A O 1
ATOM 689 N N . ASN A 1 86 ? 12.624 7.346 -24.642 1.00 63.34 86 ASN A N 1
ATOM 690 C CA . ASN A 1 86 ? 13.530 7.702 -25.731 1.00 63.34 86 ASN A CA 1
ATOM 691 C C . ASN A 1 86 ? 14.124 9.085 -25.451 1.00 63.34 86 ASN A C 1
ATOM 693 O O . ASN A 1 86 ? 13.444 10.101 -25.575 1.00 63.34 86 ASN A O 1
ATOM 697 N N . VAL A 1 87 ? 15.392 9.128 -25.053 1.00 62.00 87 VAL A N 1
ATOM 698 C CA . VAL A 1 87 ? 16.120 10.380 -24.845 1.00 62.00 87 VAL A CA 1
ATOM 699 C C . VAL A 1 87 ? 17.016 10.616 -26.056 1.00 62.00 87 VAL A C 1
ATOM 701 O O . VAL A 1 87 ? 18.003 9.907 -26.252 1.00 62.00 87 VAL A O 1
ATOM 704 N N . ARG A 1 88 ? 16.692 11.626 -26.869 1.00 59.34 88 ARG A N 1
ATOM 705 C CA . ARG A 1 88 ? 17.569 12.097 -27.950 1.00 59.34 88 ARG A CA 1
ATOM 706 C C . ARG A 1 88 ? 18.491 13.189 -27.411 1.00 59.34 88 ARG A C 1
ATOM 708 O O . ARG A 1 88 ? 18.014 14.255 -27.037 1.00 59.34 88 ARG A O 1
ATOM 715 N N . GLN A 1 89 ? 19.797 12.928 -27.362 1.00 57.91 89 GLN A N 1
ATOM 716 C CA . GLN A 1 89 ? 20.821 13.887 -26.913 1.00 57.91 89 GLN A CA 1
ATOM 717 C C . GLN A 1 89 ? 21.766 14.218 -28.073 1.00 57.91 89 GLN A C 1
ATOM 719 O O . GLN A 1 89 ? 22.909 13.765 -28.076 1.00 57.91 89 GLN A O 1
ATOM 724 N N . PRO A 1 90 ? 21.314 14.994 -29.074 1.00 54.44 90 PRO A N 1
ATOM 725 C CA . PRO A 1 90 ? 22.003 15.131 -30.358 1.00 54.44 90 PRO A CA 1
ATOM 726 C C . PRO A 1 90 ? 23.433 15.692 -30.277 1.00 54.44 90 PRO A C 1
ATOM 728 O O . PRO A 1 90 ? 24.178 15.528 -31.235 1.00 54.44 90 PRO A O 1
ATOM 731 N N . LEU A 1 91 ? 23.835 16.325 -29.165 1.00 58.53 91 LEU A N 1
ATOM 732 C CA . LEU A 1 91 ? 25.178 16.904 -28.992 1.00 58.53 91 LEU A CA 1
ATOM 733 C C . LEU A 1 91 ? 26.070 16.160 -27.975 1.00 58.53 91 LEU A C 1
ATOM 735 O O . LEU A 1 91 ? 27.196 16.591 -27.726 1.00 58.53 91 LEU A O 1
ATOM 739 N N . GLY A 1 92 ? 25.608 15.050 -27.388 1.00 58.59 92 GLY A N 1
ATOM 740 C CA . GLY A 1 92 ? 26.398 14.268 -26.428 1.00 58.59 92 GLY A CA 1
ATOM 741 C C . GLY A 1 92 ? 26.891 15.075 -25.202 1.00 58.59 92 GLY A C 1
ATOM 742 O O . GLY A 1 92 ? 26.318 16.114 -24.875 1.00 58.59 92 GLY A O 1
ATOM 743 N N . PRO A 1 93 ? 27.964 14.636 -24.509 1.00 57.00 93 PRO A N 1
ATOM 744 C CA . PRO A 1 93 ? 28.492 15.292 -23.300 1.00 57.00 93 PRO A CA 1
ATOM 745 C C . PRO A 1 93 ? 28.866 16.774 -23.477 1.00 57.00 93 PRO A C 1
ATOM 747 O O . PRO A 1 93 ? 28.937 17.513 -22.502 1.00 57.00 93 PRO A O 1
ATOM 750 N N . LEU A 1 94 ? 29.096 17.223 -24.716 1.00 59.56 94 LEU A N 1
ATOM 751 C CA . LEU A 1 94 ? 29.493 18.595 -25.050 1.00 59.56 94 LEU A CA 1
ATOM 752 C C . LEU A 1 94 ? 28.400 19.637 -24.739 1.00 59.56 94 LEU A C 1
ATOM 754 O O . LEU A 1 94 ? 28.722 20.807 -24.536 1.00 59.56 94 LEU A O 1
ATOM 758 N N . GLN A 1 95 ? 27.130 19.224 -24.632 1.00 59.25 95 GLN A N 1
ATOM 759 C CA . GLN A 1 95 ? 26.026 20.090 -24.188 1.00 59.25 95 GLN A CA 1
ATOM 760 C C . GLN A 1 95 ? 26.122 20.471 -22.701 1.00 59.25 95 GLN A C 1
ATOM 762 O O . GLN A 1 95 ? 25.859 21.620 -22.350 1.00 59.25 95 GLN A O 1
ATOM 767 N N . ASP A 1 96 ? 26.553 19.553 -21.830 1.00 60.03 96 ASP A N 1
ATOM 768 C CA . ASP A 1 96 ? 26.757 19.866 -20.406 1.00 60.03 96 ASP A CA 1
ATOM 769 C C . ASP A 1 96 ? 27.935 20.834 -20.219 1.00 60.03 96 ASP A C 1
ATOM 771 O O . ASP A 1 96 ? 27.869 21.764 -19.410 1.00 60.03 96 ASP A O 1
ATOM 775 N N . PHE A 1 97 ? 28.984 20.692 -21.037 1.00 59.41 97 PHE A N 1
ATOM 776 C CA . PHE A 1 97 ? 30.107 21.628 -21.045 1.00 59.41 97 PHE A CA 1
ATOM 777 C C . PHE A 1 97 ? 29.714 23.020 -21.549 1.00 59.41 97 PHE A C 1
ATOM 779 O O . PHE A 1 97 ? 30.215 24.000 -21.007 1.00 59.41 97 PHE A O 1
ATOM 786 N N . SER A 1 98 ? 28.804 23.158 -22.524 1.00 59.34 98 SER A N 1
ATOM 787 C CA . SER A 1 98 ? 28.367 24.489 -22.975 1.00 59.34 98 SER A CA 1
ATOM 788 C C . SER A 1 98 ? 27.605 25.239 -21.883 1.00 59.34 98 SER A C 1
ATOM 790 O O . SER A 1 98 ? 27.787 26.444 -21.747 1.00 59.34 98 SER A O 1
ATOM 792 N N . ASN A 1 99 ? 26.796 24.546 -21.078 1.00 59.50 99 ASN A N 1
ATOM 793 C CA . ASN A 1 99 ? 26.101 25.152 -19.941 1.00 59.50 99 ASN A CA 1
ATOM 794 C C . ASN A 1 99 ? 27.075 25.541 -18.821 1.00 59.50 99 ASN A C 1
ATOM 796 O O . ASN A 1 99 ? 26.952 26.626 -18.255 1.00 59.50 99 ASN A O 1
ATOM 800 N N . ALA A 1 100 ? 28.080 24.705 -18.541 1.00 61.75 100 ALA A N 1
ATOM 801 C CA . ALA A 1 100 ? 29.136 25.026 -17.581 1.00 61.75 100 ALA A CA 1
ATOM 802 C C . ALA A 1 100 ? 30.005 26.213 -18.043 1.00 61.75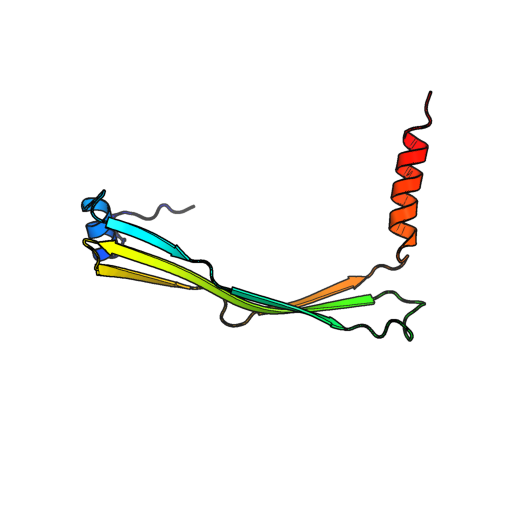 100 ALA A C 1
ATOM 804 O O . ALA A 1 100 ? 30.304 27.105 -17.251 1.00 61.75 100 ALA A O 1
ATOM 805 N N . ILE A 1 101 ? 30.359 26.273 -19.332 1.00 61.00 101 ILE A N 1
ATOM 806 C CA . ILE A 1 101 ? 31.111 27.387 -19.933 1.00 61.00 101 ILE A CA 1
ATOM 807 C C . ILE A 1 101 ? 30.249 28.656 -19.989 1.00 61.00 101 ILE A C 1
ATOM 809 O O . ILE A 1 101 ? 30.743 29.736 -19.677 1.00 61.00 101 ILE A O 1
ATOM 813 N N . ALA A 1 102 ? 28.959 28.551 -20.320 1.00 61.75 102 ALA A N 1
ATOM 814 C CA . ALA A 1 102 ? 28.037 29.684 -20.300 1.00 61.75 102 ALA A CA 1
ATOM 815 C C . ALA A 1 102 ? 27.887 30.254 -18.880 1.00 61.75 102 ALA A C 1
ATOM 817 O O . ALA A 1 102 ? 28.002 31.465 -18.696 1.00 61.75 102 ALA A O 1
ATOM 818 N N . ALA A 1 103 ? 27.729 29.400 -17.865 1.00 58.41 103 ALA A N 1
ATOM 819 C CA . ALA A 1 103 ? 27.710 29.813 -16.462 1.00 58.41 103 ALA A CA 1
ATOM 820 C C . ALA A 1 103 ? 29.037 30.462 -16.026 1.00 58.41 103 ALA A C 1
ATOM 822 O O . ALA A 1 103 ? 29.021 31.512 -15.384 1.00 58.41 103 ALA A O 1
ATOM 823 N N . ALA A 1 104 ? 30.181 29.903 -16.436 1.00 58.06 104 ALA A N 1
ATOM 824 C CA . ALA A 1 104 ? 31.496 30.492 -16.182 1.00 58.06 104 ALA A CA 1
ATOM 825 C C . ALA A 1 104 ? 31.680 31.856 -16.880 1.00 58.06 104 ALA A C 1
ATOM 827 O O . ALA A 1 104 ? 32.250 32.773 -16.294 1.00 58.06 104 ALA A O 1
ATOM 828 N N . SER A 1 105 ? 31.144 32.030 -18.094 1.00 55.78 105 SER A N 1
ATOM 829 C CA . SER A 1 105 ? 31.195 33.301 -18.833 1.00 55.78 105 SER A CA 1
ATOM 830 C C . SER A 1 105 ? 30.265 34.379 -18.265 1.00 55.78 105 SER A C 1
ATOM 832 O O . SER A 1 105 ? 30.596 35.559 -18.321 1.00 55.78 105 SER A O 1
ATOM 834 N N . MET A 1 106 ? 29.134 33.995 -17.659 1.00 57.41 106 MET A N 1
ATOM 835 C CA . MET A 1 106 ? 28.219 34.930 -16.990 1.00 57.41 106 MET A CA 1
ATOM 836 C C . MET A 1 106 ? 28.721 35.371 -15.606 1.00 57.41 106 MET A C 1
ATOM 838 O O . MET A 1 106 ? 28.296 36.414 -15.118 1.00 57.41 106 MET A O 1
ATOM 842 N N . GLY A 1 107 ? 29.646 34.619 -14.996 1.00 48.75 107 GLY A N 1
ATOM 843 C CA . GLY A 1 107 ? 30.376 35.013 -13.784 1.00 48.75 107 GLY A CA 1
ATOM 844 C C . GLY A 1 107 ? 31.566 35.952 -14.035 1.00 48.75 107 GLY A C 1
ATOM 845 O O . GLY A 1 107 ? 32.106 36.513 -13.086 1.00 48.75 107 GLY A O 1
ATOM 846 N N . ALA A 1 108 ? 31.960 36.167 -15.293 1.00 48.00 108 ALA A N 1
ATOM 847 C CA . ALA A 1 108 ? 33.017 37.099 -15.686 1.00 48.00 108 ALA A CA 1
ATOM 848 C C . ALA A 1 108 ? 32.432 38.468 -16.085 1.00 48.00 108 ALA A C 1
ATOM 850 O O . ALA A 1 108 ? 32.594 38.944 -17.206 1.00 48.00 108 ALA A O 1
ATOM 851 N N . LYS A 1 109 ? 31.720 39.103 -15.152 1.00 44.59 109 LYS A N 1
ATOM 852 C CA . LYS A 1 109 ? 31.506 40.556 -15.145 1.00 44.59 109 LYS A CA 1
ATOM 853 C C . LYS A 1 109 ? 31.913 41.086 -13.771 1.00 44.59 109 LYS A C 1
ATOM 855 O O . LYS A 1 109 ? 31.080 41.200 -12.875 1.00 44.59 109 LYS A O 1
ATOM 860 N N . LEU A 1 110 ? 33.209 41.360 -13.636 1.00 37.31 110 LEU A N 1
ATOM 861 C CA . LEU A 1 110 ? 33.774 42.357 -12.727 1.00 37.31 110 LEU A CA 1
ATOM 862 C C . LEU A 1 110 ? 34.338 43.481 -13.594 1.00 37.31 110 LEU A C 1
ATOM 864 O O . LEU A 1 110 ? 34.983 43.138 -14.612 1.00 37.31 110 LEU A O 1
#

Secondary structure (DSSP, 8-state):
-PPPPGGGS-HHHHHHHHHGGGEEEEEE--EEEEEEEE--TTT-TTS-EEEEEEEEEEEEEEEEEETTEEEEEEEEEEEEEEEEEEEE-TTTTHHHHHHHHHHHHHT---